Protein AF-A0A9X0CXQ5-F1 (afdb_monomer)

Solvent-accessible surface area (backbone atoms only — not comparable to full-atom values): 7722 Å² total; per-residue (Å²): 78,58,87,78,56,58,49,76,50,63,37,92,47,64,41,28,37,38,31,43,37,41,35,62,73,47,64,31,25,29,80,25,71,90,35,61,66,19,52,37,16,32,64,59,81,100,54,73,42,30,27,20,59,31,36,20,40,80,86,65,50,75,66,34,72,53,76,91,52,43,37,64,62,62,98,68,37,50,63,37,24,31,67,52,92,100,46,49,24,68,42,65,49,49,78,51,63,80,46,92,68,59,45,79,45,44,55,65,42,51,34,31,41,29,43,35,40,29,70,70,72,36,76,60,97,55,40,49,94,29,52,58,43,72,48,80,47,70,47,68,93

Foldseek 3Di:
DADLDWDKDFDAFWFWWAKKKKFFDDKFFEQFLVFDTFQAATDDPPDPQFGQKFKFFPVLHTDPDDQVQFCADDDQGHRRGGDDVPDHSHDRMDMDHRPPDTHTHHHGGMMTIDRNNRSVVHGDPRTDDIDIDIDMDTDGD

pLDDT: mean 89.97, std 9.14, range [59.72, 98.56]

Mean predicted aligned error: 4.35 Å

Nearest PDB structures (foldseek):
  6a56-assembly1_B  TM=8.613E-01  e=2.579E-07  Anthopleura japonica

Organism: NCBI:txid174260

Radius of gyration: 14.45 Å; Cα contacts (8 Å, |Δi|>4): 320; chains: 1; bounding box: 37×31×35 Å

Sequence (141 aa):
MHGNSPGIFTTPSFGEVITFKLIHLNGQVSCSIFYSATNWGCTVPDLPANIATHITDSQKNRLLPKDELLFGGGKCMNNLFYSLPGHTPNSPELLFDNFTIPLPVAAGQQFQIWFAEDLNGCWSAMNNVGQTCVKVFGLIV

Secondary structure (DSSP, 8-state):
--SS--EEEE-SS-EEEEEEEEEEEEEEB-S-TTS--BSSEE--TTSSSEE-EEEEETT--EEES-GGGEE--STTTTT-EE--TT--TT-SEEEE---SS-EEE-TT-EEEEEEHHHHTT---TT----EEEEEEEEEE-

Structure (mmCIF, N/CA/C/O backbone):
data_AF-A0A9X0CXQ5-F1
#
_entry.id   AF-A0A9X0CXQ5-F1
#
loop_
_atom_site.group_PDB
_atom_site.id
_atom_site.type_symbol
_atom_site.label_atom_id
_atom_site.label_alt_id
_atom_site.label_comp_id
_atom_site.label_asym_id
_atom_site.label_entity_id
_atom_site.label_seq_id
_atom_site.pdbx_PDB_ins_code
_atom_site.Cartn_x
_atom_site.Cartn_y
_atom_site.Cartn_z
_atom_site.occupancy
_atom_site.B_iso_or_equiv
_atom_site.auth_seq_id
_atom_site.auth_comp_id
_atom_site.auth_asym_id
_atom_site.auth_atom_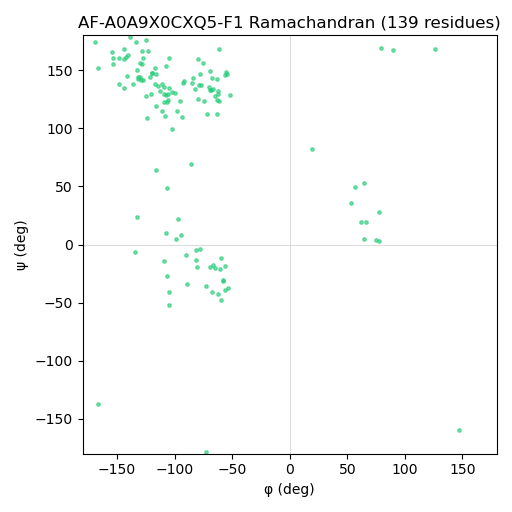id
_atom_site.pdbx_PDB_model_num
ATOM 1 N N . MET A 1 1 ? 1.324 9.492 -7.928 1.00 68.44 1 MET A N 1
ATOM 2 C CA . MET A 1 1 ? 2.693 8.940 -8.116 1.00 68.44 1 MET A CA 1
ATOM 3 C C . MET A 1 1 ? 3.798 9.942 -7.813 1.00 68.44 1 MET A C 1
ATOM 5 O O . MET A 1 1 ? 4.927 9.516 -7.617 1.00 68.44 1 MET A O 1
ATOM 9 N N . HIS A 1 2 ? 3.516 11.243 -7.779 1.00 76.44 2 HIS A N 1
ATOM 10 C CA . HIS A 1 2 ? 4.463 12.274 -7.364 1.00 76.44 2 HIS A CA 1
ATOM 11 C C . HIS A 1 2 ? 3.674 13.476 -6.837 1.00 76.44 2 HIS A C 1
ATOM 13 O O . HIS A 1 2 ? 2.486 13.617 -7.128 1.00 76.44 2 HIS A O 1
ATOM 19 N N . GLY A 1 3 ? 4.346 14.397 -6.152 1.00 82.94 3 GLY A N 1
ATOM 20 C CA . GLY A 1 3 ? 3.720 15.645 -5.721 1.00 82.94 3 GLY A CA 1
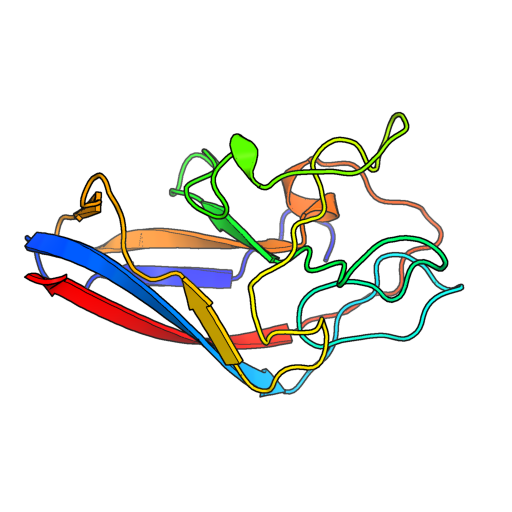ATOM 21 C C . GLY A 1 3 ? 2.820 15.486 -4.501 1.00 82.94 3 GLY A C 1
ATOM 22 O O . GLY A 1 3 ? 1.901 16.284 -4.340 1.00 82.94 3 GLY A O 1
ATOM 23 N N . ASN A 1 4 ? 3.099 14.502 -3.635 1.00 87.81 4 ASN A N 1
ATOM 24 C CA . ASN A 1 4 ? 2.396 14.317 -2.370 1.00 87.81 4 ASN A CA 1
ATOM 25 C C . ASN A 1 4 ? 0.909 13.978 -2.593 1.00 87.81 4 ASN A C 1
ATOM 27 O O . ASN A 1 4 ? 0.022 14.653 -2.070 1.00 87.81 4 ASN A O 1
ATOM 31 N N . SER A 1 5 ? 0.658 12.950 -3.415 1.00 90.56 5 SER A N 1
ATOM 32 C CA . SER A 1 5 ? -0.636 12.656 -4.051 1.00 90.56 5 SER A CA 1
ATOM 33 C C . SER A 1 5 ? -1.263 11.313 -3.616 1.00 90.56 5 SER A C 1
ATOM 35 O O . SER A 1 5 ? -1.414 10.405 -4.440 1.00 90.56 5 SER A O 1
ATOM 37 N N . PRO A 1 6 ? -1.636 11.135 -2.335 1.00 95.56 6 PRO A N 1
ATOM 38 C CA . PRO A 1 6 ? -2.249 9.892 -1.885 1.00 95.56 6 PRO A CA 1
ATOM 39 C C . PRO A 1 6 ? -3.710 9.772 -2.317 1.00 95.56 6 PRO A C 1
ATOM 41 O O . PRO A 1 6 ? -4.421 10.766 -2.470 1.00 95.56 6 PRO A O 1
ATOM 44 N N . GLY A 1 7 ? -4.196 8.534 -2.396 1.00 96.88 7 GLY A N 1
ATOM 45 C CA . GLY A 1 7 ? -5.627 8.259 -2.273 1.00 96.88 7 GLY A CA 1
ATOM 46 C C . GLY A 1 7 ? -6.038 8.322 -0.803 1.00 96.88 7 GLY A C 1
ATOM 47 O O . GLY A 1 7 ? -5.326 7.798 0.044 1.00 96.88 7 GLY A O 1
ATOM 48 N N . ILE A 1 8 ? -7.169 8.944 -0.479 1.00 97.69 8 ILE A N 1
ATOM 49 C CA . ILE A 1 8 ? -7.638 9.099 0.907 1.00 97.69 8 ILE A CA 1
ATOM 50 C C . ILE A 1 8 ? -8.930 8.306 1.099 1.00 97.69 8 ILE A C 1
ATOM 52 O O . ILE A 1 8 ? -9.828 8.373 0.260 1.00 97.69 8 ILE A O 1
ATOM 56 N N . PHE A 1 9 ? -9.042 7.586 2.215 1.00 97.12 9 PHE A N 1
ATOM 57 C CA . PHE A 1 9 ? -10.281 6.923 2.626 1.00 97.12 9 PHE A CA 1
ATOM 58 C C . PHE A 1 9 ? -10.489 7.026 4.140 1.00 97.12 9 PHE A C 1
ATOM 60 O O . PHE A 1 9 ? -9.561 7.348 4.883 1.00 97.12 9 PHE A O 1
ATOM 67 N N . THR A 1 10 ? -11.715 6.773 4.600 1.00 97.38 10 THR A N 1
ATOM 68 C CA . THR A 1 10 ? -12.076 6.812 6.022 1.00 97.38 10 THR A CA 1
ATOM 69 C C . THR A 1 10 ? -12.787 5.538 6.464 1.00 97.38 10 THR A C 1
ATOM 71 O O . THR A 1 10 ? -13.404 4.843 5.655 1.00 97.38 10 THR A O 1
ATOM 74 N N . THR A 1 11 ? -12.719 5.223 7.756 1.00 95.88 11 THR A N 1
ATOM 75 C CA . THR A 1 11 ? -13.512 4.143 8.359 1.00 95.88 11 THR A CA 1
ATOM 76 C C . THR A 1 11 ? -14.907 4.638 8.748 1.00 95.88 11 THR A C 1
ATOM 78 O O . THR A 1 11 ? -15.044 5.744 9.272 1.00 95.88 11 THR A O 1
ATOM 81 N N . PRO A 1 12 ? -15.972 3.852 8.520 1.00 94.06 12 PRO A N 1
ATOM 82 C CA . PRO A 1 12 ? -17.339 4.283 8.819 1.00 94.06 12 PRO A CA 1
ATOM 83 C C . PRO A 1 12 ? -17.718 4.140 10.301 1.00 94.06 12 PRO A C 1
ATOM 85 O O . PRO A 1 12 ? -18.671 4.770 10.750 1.00 94.06 12 PRO A O 1
ATOM 88 N N . SER A 1 13 ? -16.997 3.314 11.061 1.00 94.19 13 SER A N 1
ATOM 89 C CA . SER A 1 13 ? -17.324 2.952 12.442 1.00 94.19 13 SER A CA 1
ATOM 90 C C . SER A 1 13 ? -16.066 2.796 13.294 1.00 94.19 13 SER A C 1
ATOM 92 O O . SER A 1 13 ? -14.949 2.769 12.773 1.00 94.19 13 SER A O 1
ATOM 94 N N . PHE A 1 14 ? -16.260 2.705 14.611 1.00 96.38 14 PHE A N 1
ATOM 95 C CA . PHE A 1 14 ? -15.214 2.271 15.533 1.00 96.38 14 PHE A CA 1
ATOM 96 C C . PHE A 1 14 ? -15.085 0.739 15.524 1.00 96.38 14 PHE A C 1
ATOM 98 O O . PHE A 1 14 ? -16.032 0.054 15.132 1.00 96.38 14 PHE A O 1
ATOM 105 N N . GLY A 1 15 ? -13.939 0.225 15.966 1.00 96.12 15 GLY A N 1
ATOM 106 C CA . GLY A 1 15 ? -13.690 -1.208 16.149 1.00 96.12 15 GLY A CA 1
ATOM 107 C C . GLY A 1 15 ? -12.235 -1.563 15.874 1.00 96.12 15 GLY A C 1
ATOM 108 O O . GLY A 1 15 ? -11.368 -0.686 15.891 1.00 96.12 15 GLY A O 1
ATOM 109 N N . GLU A 1 16 ? -11.972 -2.832 15.589 1.00 96.56 16 GLU A N 1
ATOM 110 C CA . GLU A 1 16 ? -10.632 -3.304 15.253 1.00 96.56 16 GLU A CA 1
ATOM 111 C C . GLU A 1 16 ? -10.588 -3.844 13.822 1.00 96.56 16 GLU A C 1
ATOM 113 O O . GLU A 1 16 ? -11.287 -4.791 13.467 1.00 96.56 16 GLU A O 1
ATOM 118 N N . VAL A 1 17 ? -9.766 -3.239 12.963 1.00 96.06 17 VAL A N 1
ATOM 119 C CA . VAL A 1 17 ? -9.553 -3.740 11.602 1.00 96.06 17 VAL A CA 1
ATOM 120 C C . VAL A 1 17 ? -8.573 -4.905 11.641 1.00 96.06 17 VAL A C 1
ATOM 122 O O . VAL A 1 17 ? -7.442 -4.752 12.103 1.00 96.06 17 VAL A O 1
ATOM 125 N N . ILE A 1 18 ? -8.978 -6.043 11.085 1.00 95.75 18 ILE A N 1
ATOM 126 C CA . ILE A 1 18 ? -8.129 -7.241 10.962 1.00 95.75 18 ILE A CA 1
ATOM 127 C C . ILE A 1 18 ? -7.694 -7.536 9.522 1.00 95.75 18 ILE A C 1
ATOM 129 O O . ILE A 1 18 ? -6.757 -8.305 9.306 1.00 95.75 18 ILE A O 1
ATOM 133 N N . THR A 1 19 ? -8.347 -6.893 8.550 1.00 95.69 19 THR A N 1
ATOM 134 C CA . THR A 1 19 ? -8.097 -7.094 7.121 1.00 95.69 19 THR A CA 1
ATOM 135 C C . THR A 1 19 ? -8.352 -5.803 6.353 1.00 95.69 19 THR A C 1
ATOM 137 O O . THR A 1 19 ? -9.385 -5.157 6.550 1.00 95.69 19 THR A O 1
ATOM 140 N N . PHE A 1 20 ? -7.481 -5.482 5.397 1.00 97.12 20 PHE A N 1
ATOM 141 C CA . PHE A 1 20 ? -7.784 -4.562 4.301 1.00 97.12 20 PHE A CA 1
ATOM 142 C C . PHE A 1 20 ? -7.709 -5.288 2.960 1.00 97.12 20 PHE A C 1
ATOM 144 O O . PHE A 1 20 ? -6.780 -6.046 2.693 1.00 97.12 20 PHE A O 1
ATOM 151 N N . LYS A 1 21 ? -8.661 -4.997 2.077 1.00 97.88 21 LYS A N 1
ATOM 152 C CA . LYS A 1 21 ? -8.657 -5.456 0.690 1.00 97.88 21 LYS A CA 1
ATOM 153 C C . LYS A 1 21 ? -8.777 -4.272 -0.257 1.00 97.88 21 LYS A C 1
ATOM 155 O O . LYS A 1 21 ? -9.701 -3.466 -0.146 1.00 97.88 21 LYS A O 1
ATOM 160 N N . LEU A 1 22 ? -7.856 -4.195 -1.207 1.00 98.50 22 LEU A N 1
ATOM 161 C CA . LEU A 1 22 ? -7.816 -3.181 -2.252 1.00 98.50 22 LEU A CA 1
ATOM 162 C C . LEU A 1 22 ? -8.241 -3.816 -3.571 1.00 98.50 22 LEU A C 1
ATOM 164 O O . LEU A 1 22 ? -7.611 -4.769 -4.003 1.00 98.50 22 LEU A O 1
ATOM 168 N N . ILE A 1 23 ? -9.280 -3.293 -4.218 1.00 98.56 23 ILE A N 1
ATOM 169 C CA . ILE A 1 23 ? -9.727 -3.731 -5.547 1.00 98.56 23 ILE A CA 1
ATOM 170 C C . ILE A 1 23 ? -9.318 -2.681 -6.572 1.00 98.56 23 ILE A C 1
ATOM 172 O O . ILE A 1 23 ? -9.694 -1.512 -6.443 1.00 98.56 23 ILE A O 1
ATOM 176 N N . HIS A 1 24 ? -8.574 -3.089 -7.595 1.00 98.44 24 HIS A N 1
ATOM 177 C CA . HIS A 1 24 ? -8.225 -2.222 -8.715 1.00 98.44 24 HIS A CA 1
ATOM 178 C C . HIS A 1 24 ? -9.478 -1.905 -9.528 1.00 98.44 24 HIS A C 1
ATOM 180 O O . HIS A 1 24 ? -10.267 -2.797 -9.836 1.00 98.44 24 HIS A O 1
ATOM 186 N N . LEU A 1 25 ? -9.676 -0.632 -9.863 1.00 98.25 25 LEU A N 1
ATOM 187 C CA . LEU A 1 25 ? -10.771 -0.207 -10.732 1.00 98.25 25 LEU A CA 1
ATOM 188 C C . LEU A 1 25 ? -10.261 0.142 -12.128 1.00 98.25 25 LEU A C 1
ATOM 190 O O . LEU A 1 25 ? -10.821 -0.315 -13.120 1.00 98.25 25 LEU A O 1
ATOM 194 N N . ASN A 1 26 ? -9.246 1.003 -12.210 1.00 97.25 26 ASN A N 1
ATOM 195 C CA . ASN A 1 26 ? -8.637 1.453 -13.460 1.00 97.25 26 ASN A CA 1
ATOM 196 C C . ASN A 1 26 ? -7.336 2.224 -13.192 1.00 97.25 26 ASN A C 1
ATOM 198 O O . ASN A 1 26 ? -6.997 2.525 -12.046 1.00 97.25 26 ASN A O 1
ATOM 202 N N . GLY A 1 27 ? -6.635 2.573 -14.272 1.00 95.50 27 GLY A N 1
ATOM 203 C CA . GLY A 1 27 ? -5.385 3.321 -14.210 1.00 95.50 27 GLY A CA 1
ATOM 204 C C . GLY A 1 27 ? -4.196 2.438 -13.843 1.00 95.50 27 GLY A C 1
ATOM 205 O O . GLY A 1 27 ? -4.354 1.267 -13.503 1.00 95.50 27 GLY A O 1
ATOM 206 N N . GLN A 1 28 ? -2.992 2.979 -13.971 1.00 94.44 28 GLN A N 1
ATOM 207 C CA . GLN A 1 28 ? -1.752 2.255 -13.717 1.00 94.44 28 GLN A CA 1
ATOM 208 C C . GLN A 1 28 ? -0.673 3.200 -13.194 1.00 94.44 28 GLN A C 1
ATOM 210 O O . GLN A 1 28 ? -0.738 4.421 -13.355 1.00 94.44 28 GLN A O 1
ATOM 215 N N . VAL A 1 29 ? 0.331 2.603 -12.570 1.00 91.25 29 VAL A N 1
ATOM 216 C CA . VAL A 1 29 ? 1.472 3.251 -11.939 1.00 91.25 29 VAL A CA 1
ATOM 217 C C . VAL A 1 29 ? 2.773 2.597 -12.414 1.00 91.25 29 VAL A C 1
ATOM 219 O O . VAL A 1 29 ? 2.806 1.393 -12.644 1.00 91.25 29 VAL A O 1
ATOM 222 N N . SER A 1 30 ? 3.850 3.364 -12.589 1.00 87.56 30 SER A N 1
ATOM 223 C CA . SER A 1 30 ? 5.191 2.830 -12.874 1.00 87.56 30 SER A CA 1
ATOM 224 C C . SER A 1 30 ? 6.291 3.521 -12.063 1.00 87.56 30 SER A C 1
ATOM 226 O O . SER A 1 30 ? 6.299 4.745 -11.956 1.00 87.56 30 SER A O 1
ATOM 228 N N . CYS A 1 31 ? 7.251 2.746 -11.551 1.00 83.12 31 CYS A N 1
ATOM 229 C CA . CYS A 1 31 ? 8.426 3.273 -10.848 1.00 83.12 31 CYS A CA 1
ATOM 230 C C . CYS A 1 31 ? 9.551 3.757 -11.780 1.00 83.12 31 CYS A C 1
ATOM 232 O O . CYS A 1 31 ? 10.582 4.216 -11.310 1.00 83.12 31 CYS A O 1
ATOM 234 N N . SER A 1 32 ? 9.427 3.575 -13.100 1.00 81.94 32 SER A N 1
ATOM 235 C CA . SER A 1 32 ? 10.405 4.076 -14.071 1.00 81.94 32 SER A CA 1
ATOM 236 C C . SER A 1 32 ? 9.860 4.009 -15.495 1.00 81.94 32 SER A C 1
ATOM 238 O O . SER A 1 32 ? 9.103 3.104 -15.833 1.00 81.94 32 SER A O 1
ATOM 240 N N . ILE A 1 33 ? 10.316 4.893 -16.380 1.00 82.62 33 ILE A N 1
ATOM 241 C CA . ILE A 1 33 ? 10.040 4.838 -17.821 1.00 82.62 33 ILE A CA 1
ATOM 242 C C . ILE A 1 33 ? 10.555 3.552 -18.480 1.00 82.62 33 ILE A C 1
ATOM 244 O O . ILE A 1 33 ? 10.084 3.191 -19.554 1.00 82.62 33 ILE A O 1
ATOM 248 N N . PHE A 1 34 ? 11.513 2.863 -17.851 1.00 84.38 34 PHE A N 1
ATOM 249 C CA . PHE A 1 34 ? 12.070 1.605 -18.352 1.00 84.38 34 PHE A CA 1
ATOM 250 C C . PHE A 1 34 ? 11.209 0.383 -18.023 1.00 84.38 34 PHE A C 1
ATOM 252 O O . PHE A 1 34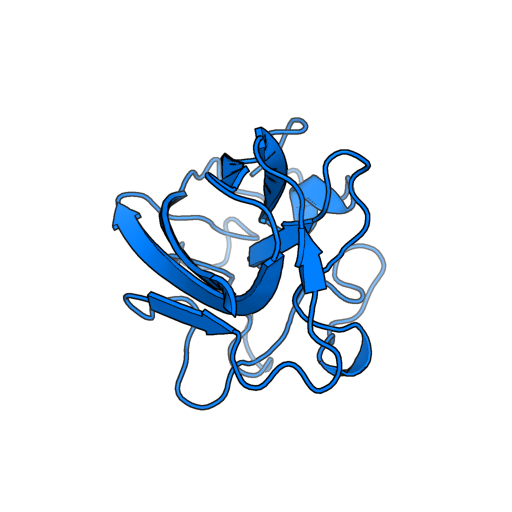 ? 11.432 -0.687 -18.586 1.00 84.38 34 PHE A O 1
ATOM 259 N N . TYR A 1 35 ? 10.237 0.527 -17.120 1.00 86.12 35 TYR A N 1
ATOM 260 C CA . TYR A 1 35 ? 9.394 -0.570 -16.662 1.00 86.12 35 TYR A CA 1
ATOM 261 C C . TYR A 1 35 ? 7.938 -0.344 -17.055 1.00 86.12 35 TYR A C 1
ATOM 263 O O . TYR A 1 35 ? 7.438 0.785 -17.092 1.00 86.12 35 TYR A O 1
ATOM 271 N N . SER A 1 36 ? 7.244 -1.444 -17.339 1.00 88.00 36 SER A N 1
ATOM 272 C CA . SER A 1 36 ? 5.825 -1.408 -17.667 1.00 88.00 36 SER A CA 1
ATOM 273 C C . SER A 1 36 ? 5.009 -0.894 -16.484 1.00 88.00 36 SER A C 1
ATOM 275 O O . SER A 1 36 ? 5.286 -1.221 -15.328 1.00 88.00 36 SER A O 1
ATOM 277 N N . ALA A 1 37 ? 3.977 -0.106 -16.783 1.00 91.50 37 ALA A N 1
ATOM 278 C CA . ALA A 1 37 ? 3.023 0.320 -15.774 1.00 91.50 37 ALA A CA 1
ATOM 279 C C . ALA A 1 37 ? 2.201 -0.877 -15.273 1.00 91.50 37 ALA A C 1
ATOM 281 O O . ALA A 1 37 ? 1.868 -1.788 -16.033 1.00 91.50 37 ALA A O 1
ATOM 282 N N . THR A 1 38 ? 1.893 -0.871 -13.982 1.00 93.81 38 THR A N 1
ATOM 283 C CA . THR A 1 38 ? 1.160 -1.931 -13.286 1.00 93.81 38 THR A CA 1
ATOM 284 C C . THR A 1 38 ? 0.067 -1.348 -12.402 1.00 93.81 38 THR A C 1
ATOM 28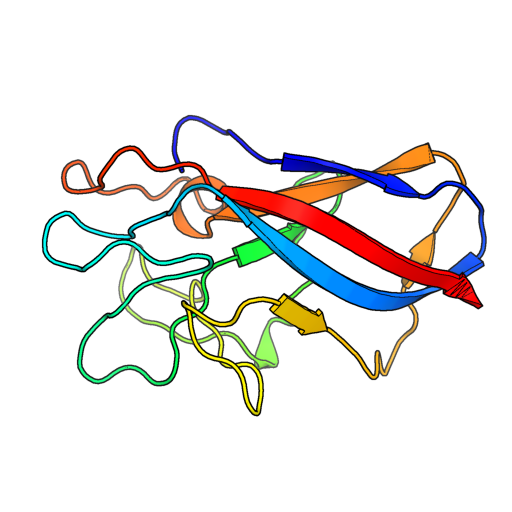6 O O . THR A 1 38 ? -0.031 -0.133 -12.248 1.00 93.81 38 THR A O 1
ATOM 289 N N . ASN A 1 39 ? -0.764 -2.193 -11.800 1.00 96.44 39 ASN A N 1
ATOM 290 C CA . ASN A 1 39 ? -1.839 -1.723 -10.926 1.00 96.44 39 ASN A CA 1
ATOM 291 C C . ASN A 1 39 ? -1.313 -1.203 -9.580 1.00 96.44 39 ASN A C 1
ATOM 293 O O . ASN A 1 39 ? -1.860 -0.234 -9.049 1.00 96.44 39 ASN A O 1
ATOM 297 N N . TRP A 1 40 ? -0.261 -1.836 -9.041 1.00 96.00 40 TRP A N 1
ATOM 298 C CA . TRP A 1 40 ? 0.134 -1.672 -7.635 1.00 96.00 40 TRP A CA 1
ATOM 299 C C . TRP A 1 40 ? 1.625 -1.461 -7.370 1.00 96.00 40 TRP A C 1
ATOM 301 O O . TRP A 1 40 ? 2.023 -1.280 -6.214 1.00 96.00 40 TRP A O 1
ATOM 311 N N . GLY A 1 41 ? 2.484 -1.557 -8.378 1.00 92.69 41 GLY A N 1
ATOM 312 C CA . GLY A 1 41 ? 3.915 -1.667 -8.129 1.00 92.69 41 GLY A CA 1
ATOM 313 C C . GLY A 1 41 ? 4.769 -1.436 -9.357 1.00 92.69 41 GLY A C 1
ATOM 314 O O . GLY A 1 41 ? 4.534 -0.509 -10.133 1.00 92.69 41 GLY A O 1
ATOM 315 N N . CYS A 1 42 ? 5.791 -2.273 -9.507 1.00 88.38 42 CYS A N 1
ATOM 316 C CA . CYS A 1 42 ? 6.734 -2.175 -10.606 1.00 88.38 42 CYS A CA 1
ATOM 317 C C . CYS A 1 42 ? 7.200 -3.552 -11.088 1.00 88.38 42 CYS A C 1
ATOM 319 O O . CYS A 1 42 ? 7.132 -4.543 -10.365 1.00 88.38 42 CYS A O 1
ATOM 321 N N . THR A 1 43 ? 7.706 -3.626 -12.315 1.00 85.31 43 THR A N 1
ATOM 322 C CA . THR A 1 43 ? 8.237 -4.864 -12.909 1.00 85.31 43 THR A CA 1
ATOM 323 C C . THR A 1 43 ? 9.762 -4.829 -12.980 1.00 85.31 43 THR A C 1
ATOM 325 O O . THR A 1 43 ? 10.335 -5.066 -14.041 1.00 85.31 43 THR A O 1
ATOM 328 N N . VAL A 1 44 ? 10.419 -4.471 -11.871 1.00 81.25 44 VAL A N 1
ATOM 329 C CA . VAL A 1 44 ? 11.887 -4.474 -11.785 1.00 81.25 44 VAL A CA 1
ATOM 330 C C . VAL A 1 44 ? 12.401 -5.907 -12.001 1.00 81.25 44 VAL A C 1
ATOM 332 O O . VAL A 1 44 ? 11.958 -6.805 -11.275 1.00 81.25 44 VAL A O 1
ATOM 335 N N . PRO A 1 45 ? 13.293 -6.138 -12.982 1.00 78.44 45 PRO A N 1
ATOM 336 C CA . PRO A 1 45 ? 13.933 -7.432 -13.178 1.00 78.44 45 PRO A CA 1
ATOM 337 C C . PRO A 1 45 ? 14.641 -7.902 -11.905 1.00 78.44 45 PRO A C 1
ATOM 339 O O . PRO A 1 45 ? 15.123 -7.087 -11.123 1.00 78.44 45 PRO A O 1
ATOM 342 N N . ASP A 1 46 ? 14.689 -9.215 -11.701 1.00 78.31 46 ASP A N 1
ATOM 343 C CA . ASP A 1 46 ? 15.416 -9.869 -10.602 1.00 78.31 46 ASP A CA 1
ATOM 344 C C . ASP A 1 46 ? 14.916 -9.574 -9.175 1.00 78.31 46 ASP A C 1
ATOM 346 O O . ASP A 1 46 ? 15.496 -10.071 -8.209 1.00 78.31 46 ASP A O 1
ATOM 350 N N . LEU A 1 47 ? 13.809 -8.838 -9.014 1.00 74.00 47 LEU A N 1
ATOM 351 C CA . LEU A 1 47 ? 13.132 -8.677 -7.728 1.00 74.00 47 LEU A CA 1
ATOM 352 C C . LEU A 1 47 ? 11.782 -9.433 -7.708 1.00 74.00 47 LEU A C 1
ATOM 354 O O . LEU A 1 47 ? 11.021 -9.366 -8.683 1.00 74.00 47 LEU A O 1
ATOM 358 N N . PRO A 1 48 ? 11.463 -10.166 -6.622 1.00 68.75 48 PRO A N 1
ATOM 359 C CA . PRO A 1 48 ? 10.219 -10.926 -6.512 1.00 68.75 48 PRO A CA 1
ATOM 360 C C . PRO A 1 48 ? 9.018 -9.983 -6.398 1.00 68.75 48 PRO A C 1
ATOM 362 O O . PRO A 1 48 ? 9.060 -9.074 -5.591 1.00 68.75 48 PRO A O 1
ATOM 365 N N . ALA A 1 49 ? 7.944 -10.210 -7.169 1.00 69.19 49 ALA A N 1
ATOM 366 C CA . ALA A 1 49 ? 6.653 -9.495 -7.112 1.00 69.19 49 ALA A CA 1
ATOM 367 C C . ALA A 1 49 ? 6.701 -8.115 -6.411 1.00 69.19 49 ALA A C 1
ATOM 369 O O . ALA A 1 49 ? 6.375 -8.004 -5.232 1.00 69.19 49 ALA A O 1
ATOM 370 N N . ASN A 1 50 ? 7.118 -7.070 -7.135 1.00 87.44 50 ASN A N 1
ATOM 371 C CA . ASN A 1 50 ? 7.501 -5.779 -6.544 1.00 87.44 50 ASN A CA 1
ATOM 372 C C . ASN A 1 50 ? 6.301 -4.854 -6.343 1.00 87.44 50 ASN A C 1
ATOM 374 O O . ASN A 1 50 ? 6.136 -3.854 -7.052 1.00 87.44 50 ASN A O 1
ATOM 378 N N . ILE A 1 51 ? 5.426 -5.205 -5.404 1.00 94.94 51 ILE A N 1
ATOM 379 C CA . ILE A 1 51 ? 4.311 -4.338 -5.028 1.00 94.94 51 ILE A CA 1
ATOM 380 C C . ILE A 1 51 ? 4.883 -3.129 -4.281 1.00 94.94 51 ILE A C 1
ATOM 382 O O . ILE A 1 51 ? 5.759 -3.275 -3.434 1.00 94.94 51 ILE A O 1
ATOM 386 N N . ALA A 1 52 ? 4.404 -1.930 -4.612 1.00 94.00 52 ALA A N 1
ATOM 387 C CA . ALA A 1 52 ? 4.879 -0.665 -4.046 1.00 94.00 52 ALA A CA 1
ATOM 388 C C . ALA A 1 52 ? 3.716 0.238 -3.598 1.00 94.00 52 ALA A C 1
ATOM 390 O O . ALA A 1 52 ? 3.857 1.457 -3.531 1.00 94.00 52 ALA A O 1
ATOM 391 N N . THR A 1 53 ? 2.552 -0.349 -3.318 1.00 96.25 53 THR A N 1
ATOM 392 C CA . THR A 1 53 ? 1.380 0.358 -2.784 1.00 96.25 53 THR A CA 1
ATOM 393 C C . THR A 1 53 ? 1.359 0.223 -1.266 1.00 96.25 53 THR A C 1
ATOM 395 O O . THR A 1 53 ? 1.365 -0.893 -0.759 1.00 96.25 53 THR A O 1
ATOM 398 N N . HIS A 1 54 ? 1.340 1.333 -0.535 1.00 96.69 54 HIS A N 1
ATOM 399 C CA . HIS A 1 54 ? 1.432 1.367 0.930 1.00 96.69 54 HIS A CA 1
ATOM 400 C C . HIS A 1 54 ? 0.179 2.010 1.513 1.00 96.69 54 HIS A C 1
ATOM 402 O O . HIS A 1 54 ? -0.385 2.917 0.904 1.00 96.69 54 HIS A O 1
ATOM 408 N N . ILE A 1 55 ? -0.240 1.566 2.695 1.00 97.81 55 ILE A N 1
ATOM 409 C CA . ILE A 1 55 ? -1.308 2.200 3.471 1.00 97.81 55 ILE A CA 1
ATOM 410 C C . ILE A 1 55 ? -0.670 2.871 4.683 1.00 97.81 55 ILE A C 1
ATOM 412 O O . ILE A 1 55 ? 0.095 2.240 5.416 1.00 97.81 55 ILE A O 1
ATOM 416 N N . THR A 1 56 ? -0.992 4.141 4.906 1.00 98.00 56 THR A N 1
ATOM 417 C CA . THR A 1 56 ? -0.524 4.928 6.052 1.00 98.00 56 THR A CA 1
ATOM 418 C C . THR A 1 56 ? -1.698 5.493 6.843 1.00 98.00 56 THR A C 1
ATOM 420 O O . THR A 1 56 ? -2.834 5.536 6.361 1.00 98.00 56 THR A O 1
ATOM 423 N N . ASP A 1 57 ? -1.415 5.979 8.048 1.00 97.06 57 ASP A N 1
ATOM 424 C CA . ASP A 1 57 ? -2.306 6.911 8.736 1.00 97.06 57 ASP A CA 1
ATOM 425 C C . ASP A 1 57 ? -2.261 8.318 8.094 1.00 97.06 57 ASP A C 1
ATOM 427 O O . ASP A 1 57 ? -1.559 8.561 7.104 1.00 97.06 57 ASP A O 1
ATOM 431 N N . SER A 1 58 ? -3.016 9.263 8.661 1.00 96.38 58 SER A N 1
ATOM 432 C CA . SER A 1 58 ? -3.060 10.660 8.205 1.00 96.38 58 SER A CA 1
ATOM 433 C C . SER A 1 58 ? -1.752 11.437 8.411 1.00 96.38 58 SER A C 1
ATOM 435 O O . SER A 1 58 ? -1.554 12.472 7.775 1.00 96.38 58 SER A O 1
ATOM 437 N N . GLN A 1 59 ? -0.855 10.940 9.265 1.00 96.06 59 GLN A N 1
ATOM 438 C CA . GLN A 1 59 ? 0.464 11.508 9.549 1.00 96.06 59 GLN A CA 1
ATOM 439 C C . GLN A 1 59 ? 1.568 10.878 8.684 1.00 96.06 59 GLN A C 1
ATOM 441 O O . GLN A 1 59 ? 2.743 11.180 8.881 1.00 96.06 59 GLN A O 1
ATOM 446 N N . LYS A 1 60 ? 1.193 10.050 7.695 1.00 94.75 60 LYS A N 1
ATOM 447 C CA . LYS A 1 60 ? 2.095 9.287 6.817 1.00 94.75 60 LYS A CA 1
ATOM 448 C C . LYS A 1 60 ? 2.912 8.209 7.530 1.00 94.75 60 LYS A C 1
ATOM 450 O O . LYS A 1 60 ? 3.897 7.720 6.975 1.00 94.75 60 LYS A O 1
ATOM 455 N N . ASN A 1 61 ? 2.500 7.782 8.721 1.00 95.12 61 ASN A N 1
ATOM 456 C CA . ASN A 1 61 ? 3.097 6.613 9.352 1.00 95.12 61 ASN A CA 1
ATOM 457 C C . ASN A 1 61 ? 2.593 5.361 8.634 1.00 95.12 61 ASN A C 1
ATOM 459 O O . ASN A 1 61 ? 1.384 5.137 8.521 1.00 95.12 61 ASN A O 1
ATOM 463 N N . ARG A 1 62 ? 3.518 4.547 8.122 1.00 95.06 62 ARG A N 1
ATOM 464 C CA . ARG A 1 62 ? 3.197 3.313 7.397 1.00 95.06 62 ARG A CA 1
ATOM 465 C C . ARG A 1 62 ? 2.531 2.308 8.325 1.00 95.06 62 ARG A C 1
ATOM 467 O O . ARG A 1 62 ? 3.053 1.982 9.385 1.00 95.06 62 ARG A O 1
ATOM 474 N N . LEU A 1 63 ? 1.382 1.805 7.893 1.00 95.38 63 LEU A N 1
ATOM 475 C CA . LEU A 1 63 ? 0.637 0.755 8.578 1.00 95.38 63 LEU A CA 1
ATOM 476 C C . LEU A 1 63 ? 0.787 -0.578 7.849 1.00 95.38 63 LEU A C 1
ATOM 478 O O . LEU A 1 63 ? 0.917 -1.616 8.506 1.00 95.38 63 LEU A O 1
ATOM 482 N N . LEU A 1 64 ? 0.751 -0.536 6.508 1.00 95.69 64 LEU A N 1
ATOM 483 C CA . LEU A 1 64 ? 0.867 -1.699 5.632 1.00 95.69 64 LEU A CA 1
ATOM 484 C C . LEU A 1 64 ? 1.695 -1.388 4.375 1.00 95.69 64 LEU A C 1
ATOM 486 O O . LEU A 1 64 ? 1.572 -0.289 3.825 1.00 95.69 64 LEU A O 1
ATOM 490 N N . PRO A 1 65 ? 2.470 -2.364 3.877 1.00 94.25 65 PRO A N 1
ATOM 491 C CA . PRO A 1 65 ? 2.826 -3.617 4.558 1.00 94.25 65 PRO A CA 1
ATOM 492 C C . PRO A 1 65 ? 3.618 -3.352 5.856 1.00 94.25 65 PRO A C 1
ATOM 494 O O . PRO A 1 65 ? 4.044 -2.226 6.116 1.00 94.25 65 PRO A O 1
ATOM 497 N N . LYS A 1 66 ? 3.797 -4.387 6.684 1.00 90.44 66 LYS A N 1
ATOM 498 C CA . LYS A 1 66 ? 4.686 -4.322 7.854 1.00 90.44 66 LYS A CA 1
ATOM 499 C C . LYS A 1 66 ? 6.145 -4.243 7.407 1.00 90.44 66 LYS A C 1
ATOM 501 O O . LYS A 1 66 ? 6.499 -4.814 6.378 1.00 90.44 66 LYS A O 1
ATOM 506 N N . ASP A 1 67 ? 6.982 -3.583 8.206 1.00 89.25 67 ASP A N 1
ATOM 507 C CA . ASP A 1 67 ? 8.389 -3.332 7.866 1.00 89.25 67 ASP A CA 1
ATOM 508 C C . ASP A 1 67 ? 9.191 -4.615 7.599 1.00 89.25 67 ASP A C 1
ATOM 510 O O . ASP A 1 67 ? 10.071 -4.623 6.746 1.00 89.25 67 ASP A O 1
ATOM 514 N N . GLU A 1 68 ? 8.848 -5.721 8.261 1.00 88.50 68 GLU A N 1
ATOM 515 C CA . GLU A 1 68 ? 9.486 -7.032 8.065 1.00 88.50 68 GLU A CA 1
ATOM 516 C C . GLU A 1 68 ? 9.265 -7.644 6.671 1.00 88.50 68 GLU A C 1
ATOM 518 O O . GLU A 1 68 ? 10.021 -8.518 6.255 1.00 88.50 68 GLU A O 1
ATOM 523 N N . LEU A 1 69 ? 8.241 -7.188 5.943 1.00 89.62 69 LEU A N 1
ATOM 524 C CA . LEU A 1 69 ? 7.941 -7.635 4.580 1.00 89.62 69 LEU A CA 1
ATOM 525 C C . LEU A 1 69 ? 8.638 -6.776 3.521 1.00 89.62 69 LEU A C 1
ATOM 527 O O . LEU A 1 69 ? 8.565 -7.091 2.330 1.00 89.62 69 LEU A O 1
ATOM 531 N N . LEU A 1 70 ? 9.254 -5.666 3.936 1.00 91.38 70 LEU A N 1
ATOM 532 C CA . LEU A 1 70 ? 9.863 -4.714 3.027 1.00 91.38 70 LEU A CA 1
ATOM 533 C C . LEU A 1 70 ? 11.227 -5.207 2.552 1.00 91.38 70 LEU A C 1
ATOM 535 O O . LEU A 1 70 ? 12.064 -5.669 3.323 1.00 91.38 70 LEU A O 1
ATOM 539 N N . PHE A 1 71 ? 11.466 -5.031 1.260 1.00 90.25 71 PHE A N 1
ATOM 540 C CA . PHE A 1 71 ? 12.763 -5.197 0.632 1.00 90.25 71 PHE A CA 1
ATOM 541 C C . PHE A 1 71 ? 13.000 -4.091 -0.402 1.00 90.25 71 PHE A C 1
ATOM 543 O O . PHE A 1 71 ? 12.171 -3.206 -0.646 1.00 90.25 71 PHE A O 1
ATOM 550 N N . GLY A 1 72 ? 14.179 -4.146 -1.008 1.00 84.00 72 GLY A N 1
ATOM 551 C CA . GLY A 1 72 ? 14.684 -3.159 -1.949 1.00 84.00 72 GLY A CA 1
ATOM 552 C C . GLY A 1 72 ? 16.056 -2.667 -1.506 1.00 84.00 72 GLY A C 1
ATOM 553 O O . GLY A 1 72 ? 16.508 -2.955 -0.401 1.00 84.00 72 GLY A O 1
ATOM 554 N N . GLY A 1 73 ? 16.753 -1.955 -2.383 1.00 75.12 73 GLY A N 1
ATOM 555 C CA . GLY A 1 73 ? 18.122 -1.527 -2.119 1.00 75.12 73 GLY A CA 1
ATOM 556 C C . GLY A 1 73 ? 18.491 -0.266 -2.881 1.00 75.12 73 GLY A C 1
ATOM 557 O O . GLY A 1 73 ? 17.916 0.046 -3.917 1.00 75.12 73 GLY A O 1
ATOM 558 N N . GLY A 1 74 ? 19.468 0.470 -2.358 1.00 73.31 74 GLY A N 1
ATOM 559 C CA . GLY A 1 74 ? 19.893 1.757 -2.909 1.00 73.31 74 GLY A CA 1
ATOM 560 C C . GLY A 1 74 ? 19.130 2.943 -2.318 1.00 73.31 74 GLY A C 1
ATOM 561 O O . GLY A 1 74 ? 18.122 2.789 -1.636 1.00 73.31 74 GLY A O 1
ATOM 562 N N . LYS A 1 75 ? 19.629 4.159 -2.570 1.00 71.94 75 LYS A N 1
ATOM 563 C CA . LYS A 1 75 ? 19.188 5.391 -1.884 1.00 71.94 75 LYS A CA 1
ATOM 564 C C . LYS A 1 75 ? 17.674 5.624 -1.948 1.00 71.94 75 LYS A C 1
ATOM 566 O O . LYS A 1 75 ? 17.087 6.119 -0.997 1.00 71.94 75 LYS A O 1
ATOM 571 N N . CYS A 1 76 ? 17.079 5.279 -3.082 1.00 75.81 76 CYS A N 1
ATOM 572 C CA . CYS A 1 76 ? 15.703 5.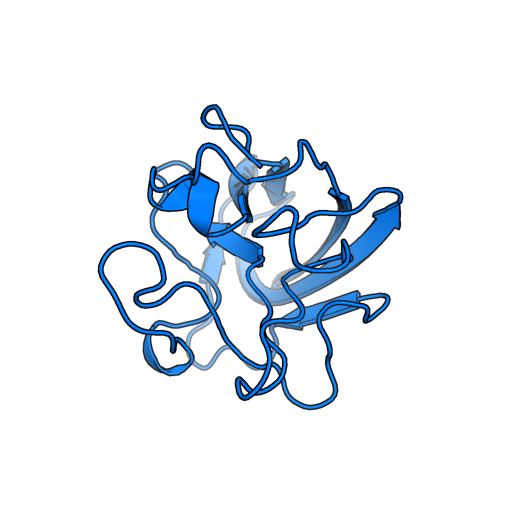610 -3.415 1.00 75.81 76 CYS A CA 1
ATOM 573 C C . CYS A 1 76 ? 14.745 4.420 -3.334 1.00 75.81 76 CYS A C 1
ATOM 575 O O . CYS A 1 76 ? 13.574 4.603 -3.035 1.00 75.81 76 CYS A O 1
ATOM 577 N N . MET A 1 77 ? 15.259 3.205 -3.535 1.00 75.38 77 MET A N 1
ATOM 578 C CA . MET A 1 77 ? 14.475 1.970 -3.549 1.00 75.38 77 MET A CA 1
ATOM 579 C C . MET A 1 77 ? 14.520 1.200 -2.223 1.00 75.38 77 MET A C 1
ATOM 581 O O . MET A 1 77 ? 13.970 0.104 -2.132 1.00 75.38 77 MET A O 1
ATOM 585 N N . ASN A 1 78 ? 15.158 1.756 -1.190 1.00 82.50 78 ASN A N 1
ATOM 586 C CA . ASN A 1 78 ? 15.222 1.122 0.121 1.00 82.50 78 ASN A CA 1
ATOM 587 C C . ASN A 1 78 ? 13.818 0.996 0.734 1.00 82.50 78 ASN A C 1
ATOM 589 O O . ASN A 1 78 ? 13.120 1.999 0.894 1.00 82.50 78 ASN A O 1
ATOM 593 N N . ASN A 1 79 ? 13.425 -0.226 1.097 1.00 85.88 79 ASN A N 1
ATOM 594 C CA . ASN A 1 79 ? 12.144 -0.539 1.743 1.00 85.88 79 ASN A CA 1
ATOM 595 C C . ASN A 1 79 ? 10.901 -0.005 0.993 1.00 85.88 79 ASN A C 1
ATOM 597 O O . ASN A 1 79 ? 9.917 0.431 1.608 1.00 85.88 79 ASN A O 1
ATOM 601 N N . LEU A 1 80 ? 10.948 -0.001 -0.346 1.00 89.06 80 LEU A N 1
ATOM 602 C CA . LEU A 1 80 ? 9.804 0.367 -1.190 1.00 89.06 80 LEU A CA 1
ATOM 603 C C . LEU A 1 80 ? 8.911 -0.819 -1.534 1.00 89.06 80 LEU A C 1
ATOM 605 O O . LEU A 1 80 ? 7.703 -0.639 -1.714 1.00 89.06 80 LEU A O 1
ATOM 609 N N . PHE A 1 81 ? 9.513 -1.994 -1.685 1.00 92.38 81 PHE A N 1
ATOM 610 C CA . PHE A 1 81 ? 8.865 -3.146 -2.283 1.00 92.38 81 PHE A CA 1
ATOM 611 C C . PHE A 1 81 ? 8.526 -4.187 -1.233 1.00 92.38 81 PHE A C 1
ATOM 613 O O . PHE A 1 81 ? 9.167 -4.269 -0.191 1.00 92.38 81 PHE A O 1
ATOM 620 N N . TYR A 1 82 ? 7.505 -4.978 -1.519 1.00 93.88 82 TYR A N 1
ATOM 621 C CA . TYR A 1 82 ? 7.129 -6.148 -0.742 1.00 93.88 82 TYR A CA 1
ATOM 622 C C . TYR A 1 82 ? 6.413 -7.135 -1.655 1.00 93.88 82 TYR A C 1
ATOM 624 O O . TYR A 1 82 ? 5.877 -6.760 -2.701 1.00 93.88 82 TYR A O 1
ATOM 632 N N . SER A 1 83 ? 6.365 -8.393 -1.229 1.00 92.06 83 SER A N 1
ATOM 633 C CA . SER A 1 83 ? 5.597 -9.436 -1.897 1.00 92.06 83 SER A CA 1
ATOM 634 C C . SER A 1 83 ? 4.426 -9.848 -1.015 1.00 92.06 83 SER A C 1
ATOM 636 O O . SER A 1 83 ? 4.571 -10.010 0.195 1.00 92.06 83 SER A O 1
ATOM 638 N N . LEU A 1 84 ? 3.265 -10.047 -1.633 1.00 91.38 84 LEU A N 1
ATOM 639 C CA . LEU A 1 84 ? 2.105 -10.668 -1.000 1.00 91.38 84 LEU A CA 1
ATOM 640 C C . LEU A 1 84 ? 1.930 -12.073 -1.589 1.00 91.38 84 LEU A C 1
ATOM 642 O O . LEU A 1 84 ? 1.900 -12.204 -2.817 1.00 91.38 84 LEU A O 1
ATOM 646 N N . PRO A 1 85 ? 1.818 -13.132 -0.765 1.00 89.44 85 PRO A N 1
ATOM 647 C CA . PRO A 1 85 ? 1.612 -14.488 -1.264 1.00 89.44 85 PRO A CA 1
ATOM 648 C C . PRO A 1 85 ? 0.437 -14.570 -2.247 1.00 89.44 85 PRO A C 1
ATOM 650 O O . PRO A 1 85 ? -0.651 -14.074 -1.966 1.00 89.44 85 PRO A O 1
ATOM 653 N N . GLY A 1 86 ? 0.659 -15.166 -3.422 1.00 90.88 86 GLY A N 1
ATOM 654 C CA . GLY A 1 86 ? -0.362 -15.301 -4.473 1.00 90.88 86 GLY A CA 1
ATOM 655 C C . GLY A 1 86 ? -0.675 -14.022 -5.261 1.00 90.88 86 GLY A C 1
ATOM 656 O O . GLY A 1 86 ? -1.556 -14.044 -6.118 1.00 90.88 86 GLY A O 1
ATOM 657 N N . HIS A 1 87 ? 0.035 -12.920 -5.010 1.00 93.38 87 HIS A N 1
ATOM 658 C CA . HIS A 1 87 ? -0.218 -11.633 -5.650 1.00 93.38 87 HIS A CA 1
ATOM 659 C C . HIS A 1 87 ? 0.963 -11.169 -6.503 1.00 93.38 87 HIS A C 1
ATOM 661 O O . HIS A 1 87 ? 2.126 -11.468 -6.240 1.00 93.38 87 HIS A O 1
ATOM 667 N N . THR A 1 88 ? 0.648 -10.389 -7.533 1.00 93.94 88 THR A N 1
ATOM 668 C CA . THR A 1 88 ? 1.610 -9.732 -8.420 1.00 93.94 88 THR A CA 1
ATOM 669 C C . THR A 1 88 ? 1.279 -8.239 -8.510 1.00 93.94 88 THR A C 1
ATOM 671 O O . THR A 1 88 ? 0.160 -7.839 -8.174 1.00 93.94 88 THR A O 1
ATOM 674 N N . PRO A 1 89 ? 2.182 -7.393 -9.037 1.00 94.50 89 PRO A N 1
ATOM 675 C CA . PRO A 1 89 ? 1.882 -5.979 -9.277 1.00 94.50 89 PRO A CA 1
ATOM 676 C C . PRO A 1 89 ? 0.657 -5.714 -10.175 1.00 94.50 89 PRO A C 1
ATOM 678 O O . PRO A 1 89 ? 0.125 -4.607 -10.151 1.00 94.50 89 PRO A O 1
ATOM 681 N N . ASN A 1 90 ? 0.199 -6.710 -10.947 1.00 95.50 90 ASN A N 1
ATOM 682 C CA . ASN A 1 90 ? -0.974 -6.636 -11.826 1.00 95.50 90 ASN A CA 1
ATOM 683 C C . ASN A 1 90 ? -2.183 -7.432 -11.315 1.00 95.50 90 ASN A C 1
ATOM 685 O O . ASN A 1 90 ? -3.156 -7.597 -12.050 1.00 95.50 90 ASN A O 1
ATOM 689 N N . SER A 1 91 ? -2.151 -7.937 -10.078 1.00 97.06 91 SER A N 1
ATOM 690 C CA . SER A 1 91 ? -3.321 -8.600 -9.499 1.00 97.06 91 SER A CA 1
ATOM 691 C C . SER A 1 91 ? -4.547 -7.668 -9.520 1.00 97.06 91 SER A C 1
ATOM 693 O O . SER A 1 91 ? -4.395 -6.452 -9.372 1.00 97.06 91 SER A O 1
ATOM 695 N N . PRO A 1 92 ? -5.772 -8.196 -9.703 1.00 97.94 92 PRO A N 1
ATOM 696 C CA . PRO A 1 92 ? -6.990 -7.378 -9.691 1.00 97.94 92 PRO A CA 1
ATOM 697 C C . PRO A 1 92 ? -7.309 -6.833 -8.292 1.00 97.94 92 PRO A C 1
ATOM 699 O O . PRO A 1 92 ? -8.037 -5.855 -8.144 1.00 97.94 92 PRO A O 1
ATOM 702 N N . GLU A 1 93 ? -6.739 -7.449 -7.262 1.00 98.00 93 GLU A N 1
ATOM 703 C CA . GLU A 1 93 ? -6.860 -7.032 -5.877 1.00 98.00 93 GLU A CA 1
ATOM 704 C C . GLU A 1 93 ? -5.548 -7.234 -5.123 1.00 98.00 93 GLU A C 1
ATOM 706 O O . GLU A 1 93 ? -4.691 -7.985 -5.585 1.00 98.00 93 GLU A O 1
ATOM 711 N N . LEU A 1 94 ? -5.408 -6.558 -3.983 1.00 97.69 94 LEU A N 1
ATOM 712 C CA . LEU A 1 94 ? -4.427 -6.851 -2.942 1.00 97.69 94 LEU A CA 1
ATOM 713 C C . LEU A 1 94 ? -5.160 -7.154 -1.641 1.00 97.69 94 LEU A C 1
ATOM 715 O O . LEU A 1 94 ? -6.001 -6.361 -1.207 1.00 97.69 94 LEU A O 1
ATOM 719 N N . LEU A 1 95 ? -4.808 -8.266 -1.006 1.00 96.50 95 LEU A N 1
ATOM 720 C CA . LEU A 1 95 ? -5.351 -8.667 0.284 1.00 96.50 95 LEU A CA 1
ATOM 721 C C . LEU A 1 95 ? -4.276 -8.564 1.375 1.00 96.50 95 LEU A C 1
ATOM 723 O O . LEU A 1 95 ? -3.291 -9.299 1.361 1.00 96.50 95 LEU A O 1
ATOM 727 N N . PHE A 1 96 ? -4.492 -7.662 2.331 1.00 94.94 96 PHE A N 1
ATOM 728 C CA . PHE A 1 96 ? -3.729 -7.559 3.572 1.00 94.94 96 PHE A CA 1
ATOM 729 C C . PHE A 1 96 ? -4.574 -8.167 4.687 1.00 94.94 96 PHE A C 1
ATOM 731 O O . PHE A 1 96 ? -5.486 -7.514 5.188 1.00 94.94 96 PHE A O 1
ATOM 738 N N . ASP A 1 97 ? -4.297 -9.413 5.047 1.00 90.75 97 ASP A N 1
ATOM 739 C CA . ASP A 1 97 ? -5.110 -10.190 5.986 1.00 90.75 97 ASP A CA 1
ATOM 740 C C . ASP A 1 97 ? -4.276 -10.724 7.157 1.00 90.75 97 ASP A C 1
ATOM 742 O O . ASP A 1 97 ? -3.053 -10.571 7.171 1.00 90.75 97 ASP A O 1
ATOM 746 N N . ASN A 1 98 ? -4.938 -11.369 8.119 1.00 83.44 98 ASN A N 1
ATOM 747 C CA . ASN A 1 98 ? -4.332 -12.023 9.278 1.00 83.44 98 ASN A CA 1
ATOM 748 C C . ASN A 1 98 ? -3.468 -11.077 10.118 1.00 83.44 98 ASN A C 1
ATOM 750 O O . ASN A 1 98 ? -2.321 -11.390 10.446 1.00 83.44 98 ASN A O 1
ATOM 754 N N . PHE A 1 99 ? -4.000 -9.906 10.473 1.00 89.44 99 PHE A N 1
ATOM 755 C CA . PHE A 1 99 ? -3.269 -8.994 11.346 1.00 89.44 99 PHE A CA 1
ATOM 756 C C . PHE A 1 99 ? -3.055 -9.648 12.713 1.00 89.44 99 PHE A C 1
ATOM 758 O O . PHE A 1 99 ? -3.994 -9.819 13.484 1.00 89.44 99 PHE A O 1
ATOM 765 N N . THR A 1 100 ? -1.798 -9.968 13.034 1.00 87.25 100 THR A N 1
ATOM 766 C CA . THR A 1 100 ? -1.409 -10.504 14.349 1.00 87.25 100 THR A CA 1
ATOM 767 C C . THR A 1 100 ? -1.788 -9.553 15.485 1.00 87.25 100 THR A C 1
ATOM 769 O O . THR A 1 100 ? -2.067 -9.985 16.599 1.00 87.25 100 THR A O 1
ATOM 772 N N . ILE A 1 101 ? -1.794 -8.250 15.193 1.00 90.38 101 ILE A N 1
ATOM 773 C CA . ILE A 1 101 ? -2.259 -7.189 16.082 1.00 90.38 101 ILE A CA 1
ATOM 774 C C . ILE A 1 101 ? -3.343 -6.425 15.313 1.00 90.38 101 ILE A C 1
ATOM 776 O O . ILE A 1 101 ? -2.994 -5.741 14.341 1.00 90.38 101 ILE A O 1
ATOM 780 N N . PRO A 1 102 ? -4.627 -6.548 15.702 1.00 93.56 102 PRO A N 1
ATOM 781 C CA . PRO A 1 102 ? -5.707 -5.779 15.098 1.00 93.56 102 PRO A CA 1
ATOM 782 C C . PRO A 1 102 ? -5.418 -4.276 15.155 1.00 93.56 102 PRO A C 1
ATOM 784 O O . PRO A 1 102 ? -4.773 -3.793 16.086 1.00 93.56 102 PRO A O 1
ATOM 787 N N . LEU A 1 103 ? -5.862 -3.530 14.145 1.00 94.75 103 LEU A N 1
ATOM 788 C CA . LEU A 1 103 ? -5.667 -2.085 14.061 1.00 94.75 103 LEU A CA 1
ATOM 789 C C . LEU A 1 103 ? -6.886 -1.371 14.663 1.00 94.75 103 LEU A C 1
ATOM 791 O O . LEU A 1 103 ? -7.944 -1.381 14.031 1.00 94.75 103 LEU A O 1
ATOM 795 N N . PRO A 1 104 ? -6.770 -0.715 15.832 1.00 95.94 104 PRO A N 1
ATOM 796 C CA . PRO A 1 104 ? -7.886 0.014 16.417 1.00 95.94 104 PRO A CA 1
ATOM 797 C C . PRO A 1 104 ? -8.244 1.218 15.550 1.00 95.94 104 PRO A C 1
ATOM 799 O O . PRO A 1 104 ? -7.362 1.983 15.141 1.00 95.94 104 PRO A O 1
ATOM 802 N N . VAL A 1 105 ? -9.537 1.399 15.288 1.00 96.31 105 VAL A N 1
ATOM 803 C CA . VAL A 1 105 ? -10.045 2.514 14.491 1.00 96.31 105 VAL A CA 1
ATOM 804 C C . VAL A 1 105 ? -11.229 3.211 15.145 1.00 96.31 105 VAL A C 1
ATOM 806 O O . VAL A 1 105 ? -12.033 2.599 15.848 1.00 96.31 105 VAL A O 1
ATOM 809 N N . ALA A 1 106 ? -11.359 4.508 14.878 1.00 96.56 106 ALA A N 1
ATOM 810 C CA . ALA A 1 106 ? -12.544 5.300 15.189 1.00 96.56 106 ALA A CA 1
ATOM 811 C C . ALA A 1 106 ? -13.363 5.599 13.922 1.00 96.56 106 ALA A C 1
ATOM 813 O O . ALA A 1 106 ? -12.850 5.559 12.803 1.00 96.56 106 ALA A O 1
ATOM 814 N N . ALA A 1 107 ? -14.640 5.952 14.090 1.00 96.69 107 ALA A N 1
ATOM 815 C CA . ALA A 1 107 ? -15.458 6.434 12.981 1.00 96.69 107 ALA A CA 1
ATOM 816 C C . ALA A 1 107 ? -14.877 7.740 12.409 1.00 96.69 107 ALA A C 1
ATOM 818 O O . ALA A 1 107 ? -14.540 8.663 13.149 1.00 96.69 107 ALA A O 1
ATOM 819 N N . GLY A 1 108 ? -14.756 7.814 11.086 1.00 96.38 108 GLY A N 1
ATOM 820 C CA . GLY A 1 108 ? -14.157 8.941 10.374 1.00 96.38 108 GLY A CA 1
ATOM 821 C C . GLY A 1 108 ? -12.627 8.970 10.398 1.00 96.38 108 GLY A C 1
ATOM 822 O O . GLY A 1 108 ? -12.047 9.907 9.847 1.00 96.38 108 GLY A O 1
ATOM 823 N N . GLN A 1 109 ? -11.957 7.972 10.988 1.00 97.38 109 GLN A N 1
ATOM 824 C CA . GLN A 1 109 ? -10.498 7.915 10.982 1.00 97.38 109 GLN A CA 1
ATOM 825 C C . GLN A 1 109 ? -9.980 7.799 9.551 1.00 97.38 109 GLN A C 1
ATOM 827 O O . GLN A 1 109 ? -10.447 6.973 8.768 1.00 97.38 109 GLN A O 1
ATOM 832 N N . GLN A 1 110 ? -9.028 8.666 9.216 1.00 97.94 110 GLN A N 1
ATOM 833 C CA . GLN A 1 110 ? -8.487 8.797 7.872 1.00 97.94 110 GLN A CA 1
ATOM 834 C C . GLN A 1 110 ? -7.245 7.930 7.679 1.00 97.94 110 GLN A C 1
ATOM 836 O O . GLN A 1 110 ? -6.342 7.915 8.516 1.00 97.94 110 GLN A O 1
ATOM 841 N N . PHE A 1 111 ? -7.184 7.303 6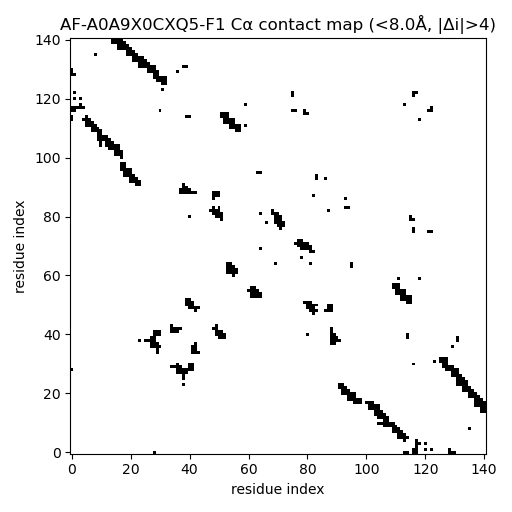.512 1.00 98.25 111 PHE A N 1
ATOM 842 C CA . PHE A 1 111 ? -6.048 6.552 6.006 1.00 98.25 111 PHE A CA 1
ATOM 843 C C . PHE A 1 111 ? -5.676 7.046 4.615 1.00 98.25 111 PHE A C 1
ATOM 845 O O . PHE A 1 111 ? -6.479 7.675 3.916 1.00 98.25 111 PHE A O 1
ATOM 852 N N . GLN A 1 112 ? -4.448 6.744 4.211 1.00 98.38 112 GLN A N 1
ATOM 853 C CA . GLN A 1 112 ? -3.917 7.147 2.918 1.00 98.38 112 GLN A CA 1
ATOM 854 C C . GLN A 1 112 ? -3.319 5.945 2.191 1.00 98.38 112 GLN A C 1
ATOM 856 O O . GLN A 1 112 ? -2.684 5.094 2.808 1.00 98.38 112 GLN A O 1
ATOM 861 N N . ILE A 1 113 ? -3.513 5.890 0.876 1.00 97.88 113 ILE A N 1
ATOM 862 C CA . ILE A 1 113 ? -2.915 4.912 -0.029 1.00 97.88 113 ILE A CA 1
ATOM 863 C C . ILE A 1 113 ? -1.878 5.633 -0.872 1.00 97.88 113 ILE A C 1
ATOM 865 O O . ILE A 1 113 ? -2.191 6.586 -1.589 1.00 97.88 113 ILE A O 1
ATOM 869 N N . TRP A 1 114 ? -0.649 5.148 -0.799 1.00 95.38 114 TRP A N 1
ATOM 870 C CA . TRP A 1 114 ? 0.507 5.755 -1.424 1.00 95.38 114 TRP A CA 1
ATOM 871 C C . TRP A 1 114 ? 1.159 4.822 -2.423 1.00 95.38 114 TRP A C 1
A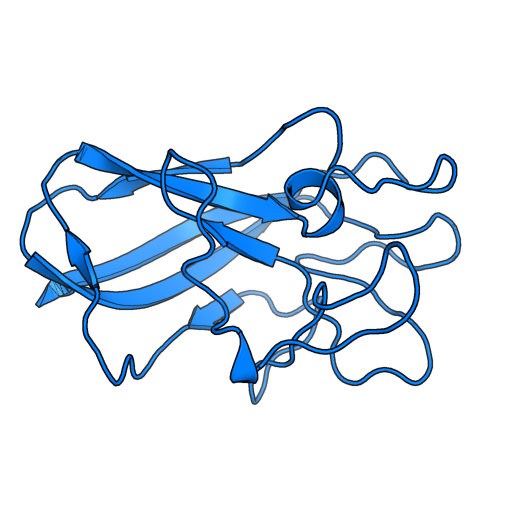TOM 873 O O . TRP A 1 114 ? 1.256 3.618 -2.198 1.00 95.38 114 TRP A O 1
ATOM 883 N N . PHE A 1 115 ? 1.720 5.409 -3.474 1.00 93.69 115 PHE A N 1
ATOM 884 C CA . PHE A 1 115 ? 2.828 4.771 -4.167 1.00 93.69 115 PHE A CA 1
ATOM 885 C C . PHE A 1 115 ? 4.124 5.066 -3.402 1.00 93.69 115 PHE A C 1
ATOM 887 O O . PHE A 1 115 ? 4.355 6.212 -3.016 1.00 93.69 115 PHE A O 1
ATOM 894 N N . ALA A 1 116 ? 4.953 4.049 -3.171 1.00 91.44 116 ALA A N 1
ATOM 895 C CA . ALA A 1 116 ? 6.064 4.090 -2.215 1.00 91.44 116 ALA A CA 1
ATOM 896 C C . ALA A 1 116 ? 7.068 5.233 -2.465 1.00 91.44 116 ALA A C 1
ATOM 898 O O . ALA A 1 116 ? 7.543 5.866 -1.526 1.00 91.44 116 ALA A O 1
ATOM 899 N N . GLU A 1 117 ? 7.365 5.518 -3.733 1.00 89.00 117 GLU A N 1
ATOM 900 C CA . GLU A 1 117 ? 8.259 6.610 -4.142 1.00 89.00 117 GLU A CA 1
ATOM 901 C C . GLU A 1 117 ? 7.719 7.992 -3.731 1.00 89.00 117 GLU A C 1
ATOM 903 O O . GLU A 1 117 ? 8.449 8.813 -3.172 1.00 89.00 117 GLU A O 1
ATOM 908 N N . ASP A 1 118 ? 6.414 8.224 -3.916 1.00 90.00 118 ASP A N 1
ATOM 909 C CA . ASP A 1 118 ? 5.751 9.471 -3.507 1.00 90.00 118 ASP A CA 1
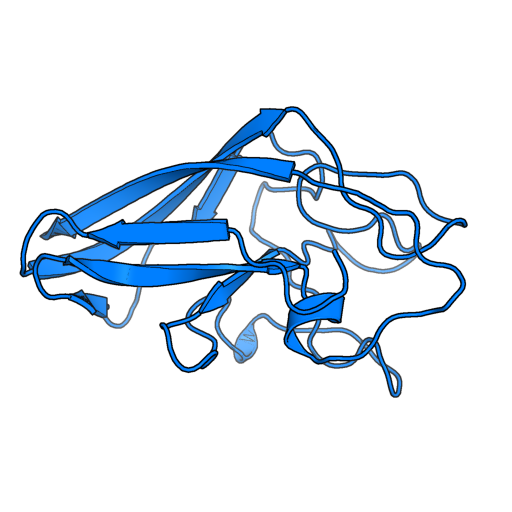ATOM 910 C C . ASP A 1 118 ? 5.726 9.601 -1.976 1.00 90.00 118 ASP A C 1
ATOM 912 O O . ASP A 1 118 ? 6.015 10.670 -1.438 1.00 90.00 118 ASP A O 1
ATOM 916 N N . LEU A 1 119 ? 5.462 8.495 -1.264 1.00 91.50 119 LEU A N 1
ATOM 917 C CA . LEU A 1 119 ? 5.486 8.456 0.203 1.00 91.50 119 LEU A CA 1
ATOM 918 C C . LEU A 1 119 ? 6.859 8.842 0.762 1.00 91.50 119 LEU A C 1
ATOM 920 O O . LEU A 1 119 ? 6.949 9.677 1.661 1.00 91.50 119 LEU A O 1
ATOM 924 N N . ASN A 1 120 ? 7.925 8.259 0.212 1.00 88.12 120 ASN A N 1
ATOM 925 C CA . ASN A 1 120 ? 9.293 8.499 0.665 1.00 88.12 120 ASN A CA 1
ATOM 926 C C . ASN A 1 120 ? 9.871 9.834 0.162 1.00 88.12 120 ASN A C 1
ATOM 928 O O . ASN A 1 120 ? 11.007 10.170 0.498 1.00 88.12 120 ASN A O 1
ATOM 932 N N . GLY A 1 121 ? 9.135 10.583 -0.669 1.00 86.38 121 GLY A N 1
ATOM 933 C CA . GLY A 1 121 ? 9.639 11.802 -1.301 1.00 86.38 121 GLY A CA 1
ATOM 934 C C . GLY A 1 121 ? 10.845 11.553 -2.213 1.00 86.38 121 GLY A C 1
ATOM 935 O O . GLY A 1 121 ? 11.591 12.484 -2.513 1.00 86.38 121 GLY A O 1
ATOM 936 N N . CYS A 1 122 ? 11.046 10.307 -2.642 1.00 79.25 122 CYS A N 1
ATOM 937 C CA . CYS A 1 122 ? 12.058 9.941 -3.612 1.00 79.25 122 CYS A CA 1
ATOM 938 C C . CYS A 1 122 ? 11.340 9.600 -4.916 1.00 79.25 122 CYS A C 1
ATOM 940 O O . CYS A 1 122 ? 10.691 8.569 -5.026 1.00 79.25 122 CYS A O 1
ATOM 942 N N . TRP A 1 123 ? 11.514 10.445 -5.920 1.00 70.31 123 TRP A N 1
ATOM 943 C CA . TRP A 1 123 ? 11.041 10.200 -7.274 1.00 70.31 123 TRP A CA 1
ATOM 944 C C . TRP A 1 123 ? 12.208 10.393 -8.238 1.00 70.31 123 TRP A C 1
ATOM 946 O O . TRP A 1 123 ? 13.046 11.279 -8.057 1.00 70.31 123 TRP A O 1
ATOM 956 N N . SER A 1 124 ? 12.280 9.552 -9.266 1.00 60.97 124 SER A N 1
ATOM 957 C CA . SER A 1 124 ? 13.200 9.776 -10.375 1.00 60.97 124 SER A CA 1
ATOM 958 C C . SER A 1 124 ? 12.553 10.737 -11.372 1.00 60.97 124 SER A C 1
ATOM 960 O O . SER A 1 124 ? 11.358 10.642 -11.650 1.00 60.97 124 SER A O 1
ATOM 962 N N . ALA A 1 125 ? 13.340 11.629 -11.983 1.00 59.72 125 ALA A N 1
ATOM 963 C CA . ALA A 1 125 ? 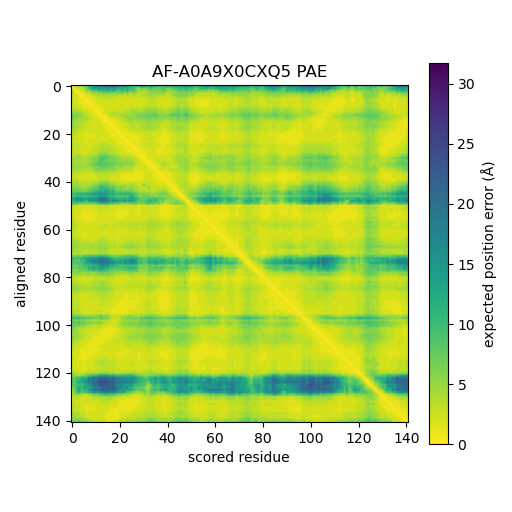12.901 12.386 -13.165 1.00 59.72 125 ALA A CA 1
ATOM 964 C C . ALA A 1 125 ? 12.528 11.462 -14.345 1.00 59.72 125 ALA A C 1
ATOM 966 O O . ALA A 1 125 ? 11.950 11.902 -15.333 1.00 59.72 125 ALA A O 1
ATOM 967 N N . MET A 1 126 ? 12.870 10.177 -14.232 1.00 62.69 126 MET A N 1
ATOM 968 C CA . MET A 1 126 ? 12.554 9.111 -15.170 1.00 62.69 126 MET A CA 1
ATOM 969 C C . MET A 1 126 ? 11.318 8.309 -14.736 1.00 62.69 126 MET A C 1
ATOM 971 O O . MET A 1 126 ? 11.190 7.161 -15.143 1.00 62.69 126 MET A O 1
ATOM 975 N N . ASN A 1 127 ? 10.434 8.855 -13.898 1.00 64.50 127 ASN A N 1
ATOM 976 C CA . ASN A 1 127 ? 9.162 8.219 -13.556 1.00 64.50 127 ASN A CA 1
ATOM 977 C C . ASN A 1 127 ? 8.062 8.685 -14.510 1.00 64.50 127 ASN A C 1
ATOM 979 O O . ASN A 1 127 ? 7.986 9.862 -14.859 1.00 64.50 127 ASN A O 1
ATOM 983 N N . ASN A 1 128 ? 7.181 7.767 -14.906 1.00 63.84 128 ASN A N 1
ATOM 984 C CA . ASN A 1 128 ? 5.978 8.132 -15.646 1.00 63.84 128 ASN A CA 1
ATOM 985 C C . ASN A 1 128 ? 4.922 8.702 -14.690 1.00 63.84 128 ASN A C 1
ATOM 987 O O . ASN A 1 128 ? 4.790 8.259 -13.547 1.00 63.84 128 ASN A O 1
ATOM 991 N N . VAL A 1 129 ? 4.127 9.657 -15.175 1.00 68.88 129 VAL A N 1
ATOM 992 C CA . VAL A 1 129 ? 2.927 10.103 -14.463 1.00 68.88 129 VAL A CA 1
ATOM 993 C C . VAL A 1 129 ? 1.888 8.991 -14.568 1.00 68.88 129 VAL A C 1
ATOM 995 O O . VAL A 1 129 ? 1.400 8.685 -15.653 1.00 68.88 129 VAL A O 1
ATOM 998 N N . GLY A 1 130 ? 1.577 8.367 -13.436 1.00 83.62 130 GLY A N 1
ATOM 999 C CA . GLY A 1 130 ? 0.546 7.343 -13.322 1.00 83.62 130 GLY A CA 1
ATOM 1000 C C . GLY A 1 130 ? -0.409 7.633 -12.170 1.00 83.62 130 GLY A C 1
ATOM 1001 O O . GLY A 1 130 ? -0.073 8.327 -11.205 1.00 83.62 130 GLY A O 1
ATOM 1002 N N . GLN A 1 131 ? -1.609 7.080 -12.270 1.00 92.19 131 GLN A N 1
ATOM 1003 C CA . GLN A 1 131 ? -2.618 7.092 -11.220 1.00 92.19 131 GLN A CA 1
ATOM 1004 C C . GLN A 1 131 ? -3.361 5.763 -11.269 1.00 92.19 131 GLN A C 1
ATOM 1006 O O . GLN A 1 131 ? -3.745 5.308 -12.343 1.00 92.19 131 GLN A O 1
ATOM 1011 N N . THR A 1 132 ? -3.568 5.160 -10.102 1.00 94.50 132 THR A N 1
ATOM 1012 C CA . THR A 1 132 ? -4.403 3.970 -9.933 1.00 94.50 132 THR A CA 1
ATOM 1013 C C . THR A 1 132 ? -5.632 4.349 -9.113 1.00 94.50 132 THR A C 1
ATOM 1015 O O . THR A 1 132 ? -5.518 5.043 -8.099 1.00 94.50 132 THR A O 1
ATOM 1018 N N . CYS A 1 133 ? -6.811 3.940 -9.574 1.00 97.00 133 CYS A N 1
ATOM 1019 C CA . CYS A 1 133 ? -8.073 4.109 -8.865 1.00 97.00 133 CYS A CA 1
ATOM 1020 C C . CYS A 1 133 ? -8.432 2.793 -8.180 1.00 97.00 133 CYS A C 1
ATOM 1022 O O . CYS A 1 133 ? -8.450 1.735 -8.811 1.00 97.00 133 CYS A O 1
ATOM 1024 N N . VAL A 1 134 ? -8.756 2.866 -6.893 1.00 97.88 134 VAL A N 1
ATOM 1025 C CA . VAL A 1 134 ? -8.942 1.698 -6.030 1.00 97.88 134 VAL A CA 1
ATOM 1026 C C . VAL A 1 134 ? -10.239 1.805 -5.239 1.00 97.88 134 VAL A C 1
ATOM 1028 O O . VAL A 1 134 ? -10.621 2.886 -4.794 1.00 97.88 134 VAL A O 1
ATOM 1031 N N . LYS A 1 135 ? -10.902 0.666 -5.029 1.00 98.25 135 LYS A N 1
ATOM 1032 C CA . LYS A 1 135 ? -11.962 0.507 -4.031 1.00 98.25 135 LYS A CA 1
ATOM 1033 C C . LYS A 1 135 ? -11.411 -0.227 -2.814 1.00 98.25 135 LYS A C 1
ATOM 1035 O O . LYS A 1 135 ? -10.784 -1.272 -2.958 1.00 98.25 135 LYS A O 1
ATOM 1040 N N . VAL A 1 136 ? -11.672 0.307 -1.627 1.00 97.94 136 VAL A N 1
ATOM 1041 C CA . VAL A 1 136 ? -11.158 -0.227 -0.360 1.00 97.94 136 VAL A CA 1
ATOM 1042 C C . VAL A 1 136 ? -12.270 -0.948 0.391 1.00 97.94 136 VAL A C 1
ATOM 1044 O O . VAL A 1 136 ? -13.377 -0.427 0.519 1.00 97.94 136 VAL A O 1
ATOM 1047 N N . PHE A 1 137 ? -11.964 -2.132 0.907 1.00 97.25 137 PHE A N 1
ATOM 1048 C CA . PHE A 1 137 ? -12.778 -2.857 1.875 1.00 97.25 137 PHE A CA 1
ATOM 1049 C C . PHE A 1 137 ? -11.948 -3.105 3.133 1.00 97.25 137 PHE A C 1
ATOM 1051 O O . PHE A 1 137 ? -10.751 -3.370 3.042 1.00 97.25 137 PHE A O 1
ATOM 1058 N N . GLY A 1 138 ? -12.590 -3.043 4.294 1.00 95.12 138 GLY A N 1
ATOM 1059 C CA . GLY A 1 138 ? -11.994 -3.415 5.572 1.00 95.12 138 GLY A CA 1
ATOM 1060 C C . GLY A 1 138 ? -12.931 -4.341 6.335 1.00 95.12 138 GLY A C 1
ATOM 1061 O O . GLY A 1 138 ? -14.149 -4.163 6.266 1.00 95.12 138 GLY A O 1
ATOM 1062 N N . LEU A 1 139 ? -12.369 -5.324 7.034 1.00 95.62 139 LEU A N 1
ATOM 1063 C CA . LEU A 1 139 ? -13.106 -6.146 7.990 1.00 95.62 139 LEU A CA 1
ATOM 1064 C C . LEU A 1 139 ? -12.864 -5.583 9.390 1.00 95.62 139 LEU A C 1
ATOM 1066 O O . LEU A 1 139 ? -11.725 -5.590 9.855 1.00 95.62 139 LEU A O 1
ATOM 1070 N N . ILE A 1 140 ? -13.929 -5.074 10.011 1.00 94.38 140 ILE A N 1
ATOM 1071 C CA . ILE A 1 140 ? -13.931 -4.527 11.373 1.00 94.38 140 ILE A CA 1
ATOM 1072 C C . ILE A 1 140 ? -14.628 -5.542 12.279 1.00 94.38 140 ILE A C 1
ATOM 1074 O O . ILE A 1 140 ? -15.729 -5.990 11.941 1.00 94.38 140 ILE A O 1
ATOM 1078 N N . VAL A 1 141 ? -13.986 -5.886 13.395 1.00 91.94 141 VAL A N 1
ATOM 1079 C CA . VAL A 1 141 ? -14.526 -6.744 14.460 1.00 91.94 141 VAL A CA 1
ATOM 1080 C C . VAL A 1 141 ? -14.704 -5.983 15.767 1.00 91.94 141 VAL A C 1
ATOM 1082 O O . VAL A 1 141 ? -14.066 -4.913 15.931 1.00 91.94 141 VAL A O 1
#